Protein AF-A0A2V8D423-F1 (afdb_monomer_lite)

Radius of gyration: 21.98 Å; chains: 1; bounding box: 40×29×74 Å

pLDDT: mean 77.01, std 12.61, range [38.47, 92.19]

Sequence (123 aa):
MEAIGDHRVIELEARVAELEARLAGVIRVVAASRPLGRVLAGYGVSADQERVVYAIVNEMAERHEQGQVASFAEFEERVTHIVGQHRGDRRFVELIVDALRIEQPAFNRLYEKFTNVMALFQH

Foldseek 3Di:
DVVVVVVVVVVVVVVVVVVVVVVVVVCVVVVVLQQLVVLCVVLVHDPVLSVVLVVVLLVLLVCVVVVHDDEPVVNLVSNCVSSVPCNPVPVSSVSNLVSCCRRPPSSVSVVVVHVVVVVVVPD

Structure (mmCIF, N/CA/C/O backbone):
data_AF-A0A2V8D423-F1
#
_entry.id   AF-A0A2V8D423-F1
#
loop_
_atom_site.group_PDB
_atom_site.id
_atom_site.type_symbol
_atom_site.label_atom_id
_atom_site.label_alt_id
_a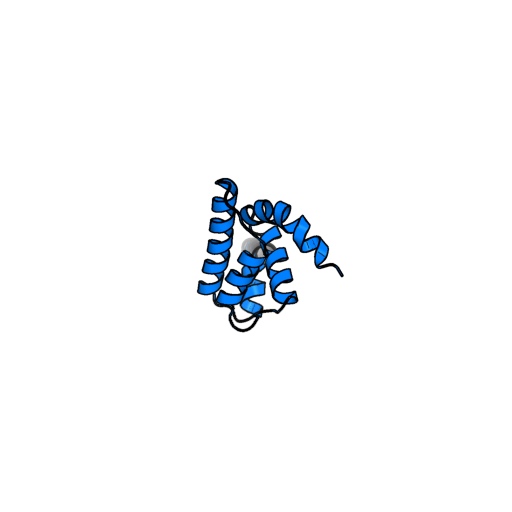tom_site.label_comp_id
_atom_site.label_asym_id
_atom_site.label_entity_id
_atom_site.label_seq_id
_atom_site.pdbx_PDB_ins_code
_atom_site.Cartn_x
_atom_site.Cartn_y
_atom_site.Cartn_z
_atom_site.occupancy
_atom_site.B_iso_or_equiv
_atom_site.auth_seq_id
_atom_site.auth_comp_id
_atom_site.auth_asym_id
_atom_site.auth_atom_id
_atom_site.pdbx_PDB_model_num
ATOM 1 N N . MET A 1 1 ? 21.924 7.225 -54.420 1.00 51.56 1 MET A N 1
ATOM 2 C CA . MET A 1 1 ? 20.679 7.709 -53.778 1.00 51.56 1 MET A CA 1
ATOM 3 C C . MET A 1 1 ? 20.132 6.690 -52.776 1.00 51.56 1 MET A C 1
ATOM 5 O O . MET A 1 1 ? 19.621 7.106 -51.749 1.00 51.56 1 MET A O 1
ATOM 9 N N . GLU A 1 2 ? 20.334 5.389 -53.015 1.00 53.84 2 GLU A N 1
ATOM 10 C CA . GLU A 1 2 ? 20.003 4.270 -52.107 1.00 53.84 2 GLU A CA 1
ATOM 11 C C . GLU A 1 2 ? 20.642 4.392 -50.710 1.00 53.84 2 GLU A C 1
ATOM 13 O O . GLU A 1 2 ? 19.946 4.323 -49.705 1.00 53.84 2 GLU A O 1
ATOM 18 N N . ALA A 1 3 ? 21.930 4.752 -50.638 1.00 58.78 3 ALA A N 1
ATOM 19 C CA . ALA A 1 3 ? 22.653 4.894 -49.369 1.00 58.78 3 ALA A CA 1
ATOM 20 C C . ALA A 1 3 ? 22.093 5.975 -48.418 1.00 58.78 3 ALA A C 1
ATOM 22 O O . ALA A 1 3 ? 22.272 5.875 -47.210 1.00 58.78 3 ALA A O 1
ATOM 23 N N . ILE A 1 4 ? 21.413 7.009 -48.935 1.00 58.47 4 ILE A N 1
ATOM 24 C CA . ILE A 1 4 ? 20.801 8.060 -48.098 1.00 58.47 4 ILE A CA 1
ATOM 25 C C . ILE A 1 4 ? 19.450 7.582 -47.541 1.00 58.47 4 ILE A C 1
ATOM 27 O O . ILE A 1 4 ? 19.081 7.950 -46.426 1.00 58.47 4 ILE A O 1
ATOM 31 N N . GLY A 1 5 ? 18.724 6.754 -48.303 1.00 59.75 5 GLY A N 1
ATOM 32 C CA . GLY A 1 5 ? 17.508 6.085 -47.838 1.00 59.75 5 GLY A CA 1
ATOM 33 C C . GLY A 1 5 ? 17.819 5.107 -46.711 1.00 59.75 5 GLY A C 1
ATOM 34 O O . GLY A 1 5 ? 17.233 5.227 -45.639 1.00 59.75 5 GLY A O 1
ATOM 35 N N . ASP A 1 6 ? 18.820 4.247 -46.910 1.00 67.31 6 ASP A N 1
ATOM 36 C CA . ASP A 1 6 ? 19.278 3.293 -45.892 1.00 67.31 6 ASP A CA 1
ATOM 37 C C . ASP A 1 6 ? 19.805 3.990 -44.639 1.00 67.31 6 ASP A C 1
ATOM 39 O O . ASP A 1 6 ? 19.480 3.592 -43.525 1.00 67.31 6 ASP A O 1
ATOM 43 N N . HIS A 1 7 ? 20.562 5.081 -44.789 1.00 74.19 7 HIS A N 1
ATOM 44 C CA . HIS A 1 7 ? 21.104 5.780 -43.625 1.00 74.19 7 HIS A CA 1
ATOM 45 C C . HIS A 1 7 ? 20.011 6.406 -42.750 1.00 74.19 7 HIS A C 1
ATOM 47 O O . HIS A 1 7 ? 20.072 6.326 -41.526 1.00 74.19 7 HIS A O 1
ATOM 53 N N . ARG A 1 8 ? 18.968 6.971 -43.370 1.00 78.81 8 ARG A N 1
ATOM 54 C CA . ARG A 1 8 ? 17.813 7.506 -42.635 1.00 78.81 8 ARG A CA 1
ATOM 55 C C . ARG A 1 8 ? 16.988 6.405 -41.978 1.00 78.81 8 ARG A C 1
ATOM 57 O O . ARG A 1 8 ? 16.444 6.636 -40.904 1.00 78.81 8 ARG A O 1
ATOM 64 N N . VAL A 1 9 ? 16.882 5.237 -42.607 1.00 84.62 9 VAL A N 1
ATOM 65 C CA . VAL A 1 9 ? 16.192 4.081 -42.021 1.00 84.62 9 VAL A CA 1
ATOM 66 C C . VAL A 1 9 ? 16.945 3.592 -40.781 1.00 84.62 9 VAL A C 1
ATOM 68 O O . VAL A 1 9 ? 16.339 3.491 -39.719 1.00 84.62 9 VAL A O 1
ATOM 71 N N . ILE A 1 10 ? 18.269 3.441 -40.864 1.00 86.19 10 ILE A N 1
ATOM 72 C CA . ILE A 1 10 ? 19.120 3.016 -39.738 1.00 86.19 10 ILE A CA 1
ATOM 73 C C . ILE A 1 10 ? 19.044 4.002 -38.560 1.00 86.19 10 ILE A C 1
ATOM 75 O O . ILE A 1 10 ? 18.955 3.602 -37.398 1.00 86.19 10 ILE A O 1
ATOM 79 N N . GLU A 1 11 ? 19.057 5.307 -38.836 1.00 88.50 11 GLU A N 1
ATOM 80 C CA . GLU A 1 11 ? 18.979 6.334 -37.792 1.00 88.50 11 GLU A CA 1
ATOM 81 C C . GLU A 1 11 ? 17.614 6.337 -37.083 1.00 88.50 11 GLU A C 1
ATOM 83 O O . GLU A 1 11 ? 17.527 6.524 -35.865 1.00 88.50 11 GLU A O 1
ATOM 88 N N . LEU A 1 12 ? 16.538 6.090 -37.832 1.00 89.19 12 LEU A N 1
ATOM 89 C CA . LEU A 1 12 ? 15.196 5.971 -37.269 1.00 89.19 12 LEU A CA 1
ATOM 90 C C . LEU A 1 12 ? 15.049 4.700 -36.421 1.00 89.19 12 LEU A C 1
ATOM 92 O O . LEU A 1 12 ? 14.463 4.772 -35.342 1.00 89.19 12 LEU A O 1
ATOM 96 N N . GLU A 1 13 ? 15.628 3.576 -36.841 1.00 89.94 13 GLU A N 1
ATOM 97 C CA . GLU A 1 13 ? 15.613 2.318 -36.081 1.00 89.94 13 GLU A CA 1
ATOM 98 C C . GLU A 1 13 ? 16.344 2.438 -34.736 1.00 89.94 13 GLU A C 1
ATOM 100 O O . GLU A 1 13 ? 15.816 2.028 -33.699 1.00 89.94 13 GLU A O 1
ATOM 105 N N . ALA A 1 14 ? 17.512 3.087 -34.709 1.00 89.25 14 ALA A N 1
ATOM 106 C CA . ALA A 1 14 ? 18.250 3.337 -33.469 1.00 89.25 14 ALA A CA 1
ATOM 107 C C . ALA A 1 14 ? 17.442 4.187 -32.472 1.00 89.25 14 ALA A C 1
ATOM 109 O O . ALA A 1 14 ? 17.433 3.937 -31.264 1.00 89.25 14 ALA A O 1
ATOM 110 N N . ARG A 1 15 ? 16.718 5.180 -32.991 1.00 84.19 15 ARG A N 1
ATOM 111 C CA . ARG A 1 15 ? 15.909 6.091 -32.182 1.00 84.19 15 ARG A CA 1
ATOM 112 C C . ARG A 1 15 ? 14.659 5.414 -31.622 1.00 84.19 15 ARG A C 1
ATOM 114 O O . ARG A 1 15 ? 14.249 5.730 -30.506 1.00 84.19 15 ARG A O 1
ATOM 121 N N . VAL A 1 16 ? 14.085 4.464 -32.358 1.00 88.88 16 VAL A N 1
ATOM 122 C CA . VAL A 1 16 ? 12.988 3.613 -31.874 1.00 88.88 16 VAL A CA 1
ATOM 123 C C . VAL A 1 16 ? 13.464 2.719 -30.722 1.00 88.88 16 VAL A C 1
ATOM 125 O O . VAL A 1 16 ? 12.836 2.725 -29.665 1.00 88.88 16 VAL A O 1
ATOM 128 N N . ALA A 1 17 ? 14.616 2.055 -30.851 1.00 81.81 17 ALA A N 1
ATOM 129 C CA . ALA A 1 17 ? 15.151 1.180 -29.800 1.00 81.81 17 ALA A CA 1
ATOM 130 C C . ALA A 1 17 ? 15.454 1.924 -28.480 1.00 81.81 17 ALA A C 1
ATOM 132 O O . ALA A 1 17 ? 15.210 1.415 -27.382 1.00 81.81 17 ALA A O 1
ATOM 133 N N . GLU A 1 18 ? 15.953 3.160 -28.558 1.00 88.38 18 GLU A N 1
ATOM 134 C CA . GLU A 1 18 ? 16.216 3.971 -27.365 1.00 88.38 18 GLU A CA 1
ATOM 135 C C . GLU A 1 18 ? 14.925 4.405 -26.651 1.00 88.38 18 GLU A C 1
ATOM 137 O O . GLU A 1 18 ? 14.858 4.419 -25.414 1.00 88.38 18 GLU A O 1
ATOM 142 N N . LEU A 1 19 ? 13.878 4.727 -27.416 1.00 85.81 19 LEU A N 1
ATOM 143 C CA . LEU A 1 19 ? 12.564 5.047 -26.861 1.00 85.81 19 LEU A CA 1
ATOM 144 C C . LEU A 1 19 ? 11.946 3.836 -26.147 1.00 85.81 19 LEU A C 1
ATOM 146 O O . LEU A 1 19 ? 11.405 3.993 -25.049 1.00 85.81 19 LEU A O 1
ATOM 150 N N . GLU A 1 20 ? 12.089 2.631 -26.698 1.00 73.81 20 GLU A N 1
ATOM 151 C CA . GLU A 1 20 ? 11.605 1.390 -26.078 1.00 73.81 20 GLU A CA 1
ATOM 152 C C . GLU A 1 20 ? 12.313 1.082 -24.746 1.00 73.81 20 GLU A C 1
ATOM 154 O O . GLU A 1 20 ? 11.664 0.724 -23.758 1.00 73.81 20 GLU A O 1
ATOM 159 N N . ALA A 1 21 ? 13.628 1.308 -24.659 1.00 81.38 21 ALA A N 1
ATOM 160 C CA . ALA A 1 21 ? 14.395 1.098 -23.429 1.00 81.38 21 ALA A CA 1
ATOM 161 C C . ALA A 1 21 ? 13.986 2.060 -22.296 1.00 81.38 21 ALA A C 1
ATOM 163 O O . ALA A 1 21 ? 13.859 1.652 -21.135 1.00 81.38 21 ALA A O 1
ATOM 164 N N . ARG A 1 22 ? 13.731 3.334 -22.625 1.00 80.88 22 ARG A N 1
ATOM 165 C CA . ARG A 1 22 ? 13.257 4.340 -21.658 1.00 80.88 22 ARG A CA 1
ATOM 166 C C . ARG A 1 22 ? 11.838 4.030 -21.184 1.00 80.88 22 ARG A C 1
ATOM 168 O O . ARG A 1 22 ? 11.569 4.089 -19.981 1.00 80.88 22 ARG A O 1
ATOM 175 N N . LEU A 1 23 ? 10.958 3.632 -22.106 1.00 59.44 23 LEU A N 1
ATOM 176 C CA . LEU A 1 23 ? 9.592 3.218 -21.790 1.00 59.44 23 LEU A CA 1
ATOM 177 C C . LEU A 1 23 ? 9.575 1.993 -20.855 1.00 59.44 23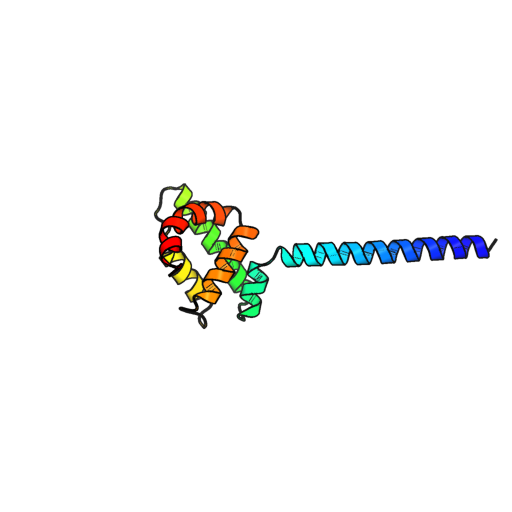 LEU A C 1
ATOM 179 O O . LEU A 1 23 ? 8.845 1.993 -19.867 1.00 59.44 23 LEU A O 1
ATOM 183 N N . ALA A 1 24 ? 10.447 1.001 -21.065 1.00 63.38 24 ALA A N 1
ATOM 184 C CA . ALA A 1 24 ? 10.604 -0.150 -20.167 1.00 63.38 24 ALA A CA 1
ATOM 185 C C . ALA A 1 24 ? 11.164 0.207 -18.769 1.00 63.38 24 ALA A C 1
ATOM 187 O O . ALA A 1 24 ? 10.950 -0.536 -17.806 1.00 63.38 24 ALA A O 1
ATOM 188 N N . GLY A 1 25 ? 11.886 1.323 -18.636 1.00 61.91 25 GLY A N 1
ATOM 189 C CA . GLY A 1 25 ? 12.342 1.876 -17.357 1.00 61.91 25 GLY A CA 1
ATOM 190 C C . GLY A 1 25 ? 11.206 2.530 -16.572 1.00 61.91 25 GLY A C 1
ATOM 191 O O . GLY A 1 25 ? 11.015 2.218 -15.401 1.00 61.91 25 GLY A O 1
ATOM 192 N N . VAL A 1 26 ? 10.385 3.351 -17.234 1.00 67.69 26 VAL A N 1
ATOM 193 C CA . VAL A 1 26 ? 9.191 3.968 -16.627 1.00 67.69 26 VAL A CA 1
ATOM 194 C C . VAL A 1 26 ? 8.158 2.909 -16.257 1.00 67.69 26 VAL A C 1
ATOM 196 O O . VAL A 1 26 ? 7.655 2.916 -15.140 1.00 67.69 26 VAL A O 1
ATOM 199 N N . ILE A 1 27 ? 7.905 1.935 -17.136 1.00 54.25 27 ILE A N 1
ATOM 200 C CA . ILE A 1 27 ? 7.043 0.792 -16.819 1.00 54.25 27 ILE A CA 1
ATOM 201 C C . ILE A 1 27 ? 7.624 -0.025 -15.656 1.00 54.25 27 ILE A C 1
ATOM 203 O O . ILE A 1 27 ? 6.852 -0.519 -14.854 1.00 54.25 27 ILE A O 1
ATOM 207 N N . ARG A 1 28 ? 8.946 -0.126 -15.455 1.00 56.00 28 ARG A N 1
ATOM 208 C CA . ARG A 1 28 ? 9.527 -0.727 -14.234 1.00 56.00 28 ARG A CA 1
ATOM 209 C C . ARG A 1 28 ? 9.349 0.133 -12.986 1.00 56.00 28 ARG A C 1
ATOM 211 O O . ARG A 1 28 ? 9.122 -0.438 -11.928 1.00 56.00 28 ARG A O 1
ATOM 218 N N . VAL A 1 29 ? 9.420 1.455 -13.108 1.00 58.53 29 VAL A N 1
ATOM 219 C CA . VAL A 1 29 ? 9.204 2.432 -12.025 1.00 58.53 29 VAL A CA 1
ATOM 220 C C . VAL A 1 29 ? 7.724 2.514 -11.621 1.00 58.53 29 VAL A C 1
ATOM 222 O O . VAL A 1 29 ? 7.422 2.692 -10.448 1.00 58.53 29 VAL A O 1
ATOM 225 N N . VAL A 1 30 ? 6.799 2.288 -12.559 1.00 49.00 30 VAL A N 1
ATOM 226 C CA . VAL A 1 30 ? 5.337 2.332 -12.354 1.00 49.00 30 VAL A CA 1
ATOM 227 C C . VAL A 1 30 ? 4.729 0.940 -12.123 1.00 49.00 30 VAL A C 1
ATOM 229 O O . VAL A 1 30 ? 3.826 0.756 -11.320 1.00 49.00 30 VAL A O 1
ATOM 232 N N . ALA A 1 31 ? 5.288 -0.123 -12.686 1.00 47.59 31 ALA A N 1
ATOM 233 C CA . ALA A 1 31 ? 5.055 -1.465 -12.153 1.00 47.59 31 ALA A CA 1
ATOM 234 C C . ALA A 1 31 ? 5.674 -1.592 -10.750 1.00 47.59 31 ALA A C 1
ATOM 236 O O . ALA A 1 31 ? 5.199 -2.396 -9.955 1.00 47.59 31 ALA A O 1
ATOM 237 N N . ALA A 1 32 ? 6.705 -0.795 -10.426 1.00 51.44 32 ALA A N 1
ATOM 238 C CA . ALA A 1 32 ? 7.144 -0.528 -9.053 1.00 51.44 32 ALA A CA 1
ATOM 239 C C . ALA A 1 32 ? 6.256 0.478 -8.301 1.00 51.44 32 ALA A C 1
ATOM 241 O O . ALA A 1 32 ? 6.415 0.595 -7.095 1.00 51.44 32 ALA A O 1
ATOM 242 N N . SER A 1 33 ? 5.293 1.121 -8.966 1.00 59.91 33 SER A N 1
ATOM 243 C CA . SER A 1 33 ? 4.175 1.865 -8.374 1.00 59.91 33 SER A CA 1
ATOM 244 C C . SER A 1 33 ? 2.892 1.025 -8.298 1.00 59.91 33 SER A C 1
ATOM 246 O O . SER A 1 33 ? 1.814 1.592 -8.132 1.00 59.91 33 SER A O 1
ATOM 248 N N . ARG A 1 34 ? 3.015 -0.315 -8.405 1.00 69.12 34 ARG A N 1
ATOM 249 C CA . ARG A 1 34 ? 2.041 -1.271 -7.858 1.00 69.12 34 ARG A CA 1
ATOM 250 C C . ARG A 1 34 ? 2.571 -2.086 -6.643 1.00 69.12 34 ARG A C 1
ATOM 252 O O . ARG A 1 34 ? 2.486 -3.321 -6.678 1.00 69.12 34 ARG A O 1
ATOM 259 N N . PRO A 1 35 ? 3.253 -1.479 -5.639 1.00 77.38 35 PRO A N 1
ATOM 260 C CA . PRO A 1 35 ? 3.886 -2.203 -4.539 1.00 77.38 35 PRO A CA 1
ATOM 261 C C . PRO A 1 35 ? 2.941 -3.115 -3.753 1.00 77.38 35 PRO A C 1
ATOM 263 O O . PRO A 1 35 ? 3.384 -4.206 -3.398 1.00 77.38 35 PRO A O 1
ATOM 266 N N . LEU A 1 36 ? 1.664 -2.774 -3.544 1.00 84.00 36 LEU A N 1
ATOM 267 C CA . LEU A 1 36 ? 0.754 -3.659 -2.812 1.00 84.00 36 LEU A CA 1
ATOM 268 C C . LEU A 1 36 ? 0.501 -4.932 -3.608 1.00 84.00 36 LEU A C 1
ATOM 270 O O . LEU A 1 36 ? 0.659 -6.022 -3.070 1.00 84.00 36 LEU A O 1
ATOM 274 N N . GLY A 1 37 ? 0.200 -4.812 -4.902 1.00 84.44 37 GLY A N 1
ATOM 275 C CA . GLY A 1 37 ? 0.008 -5.973 -5.775 1.00 84.44 37 GLY A CA 1
ATOM 276 C C . GLY A 1 37 ? 1.232 -6.898 -5.802 1.00 84.44 37 GLY A C 1
ATOM 277 O O . GLY A 1 37 ? 1.088 -8.116 -5.840 1.00 84.44 37 GLY A O 1
ATOM 278 N N . ARG A 1 38 ? 2.452 -6.349 -5.696 1.00 81.25 38 ARG A N 1
ATOM 279 C CA . ARG A 1 38 ? 3.689 -7.149 -5.609 1.00 81.25 38 ARG A CA 1
ATOM 280 C C . ARG A 1 38 ? 3.870 -7.842 -4.265 1.00 81.25 38 ARG A C 1
ATOM 282 O O . ARG A 1 38 ? 4.248 -9.012 -4.253 1.00 81.25 38 ARG A O 1
ATOM 289 N N . VAL A 1 39 ? 3.632 -7.135 -3.159 1.00 82.50 39 VAL A N 1
ATOM 290 C CA . VAL A 1 39 ? 3.681 -7.727 -1.814 1.00 82.50 39 VAL A CA 1
ATOM 291 C C . VAL A 1 39 ? 2.657 -8.852 -1.737 1.00 82.50 39 VAL A C 1
ATOM 293 O O . VAL A 1 39 ? 3.005 -9.979 -1.420 1.00 82.50 39 VAL A O 1
ATOM 296 N N . LEU A 1 40 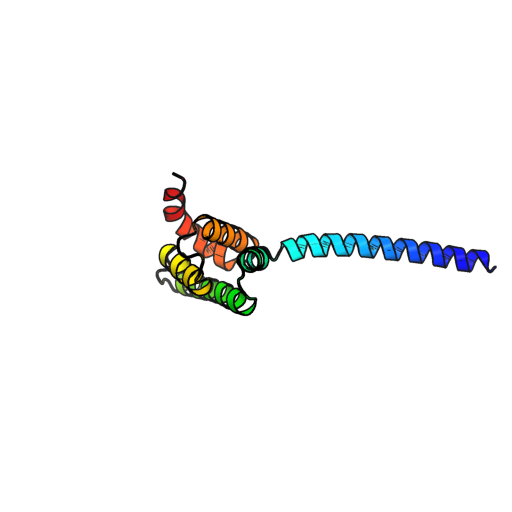? 1.421 -8.595 -2.149 1.00 85.25 40 LEU A N 1
ATOM 297 C CA . LEU A 1 40 ? 0.356 -9.589 -2.152 1.00 85.25 40 LEU A CA 1
ATOM 298 C C . LEU A 1 40 ? 0.697 -10.794 -3.046 1.00 85.25 40 LEU A C 1
ATOM 300 O O . LEU A 1 40 ? 0.644 -11.933 -2.577 1.00 85.25 40 LEU A O 1
ATOM 304 N N . ALA A 1 41 ? 1.154 -10.574 -4.282 1.00 83.50 41 ALA A N 1
ATOM 305 C CA . ALA A 1 41 ? 1.557 -11.663 -5.173 1.00 83.50 41 ALA A CA 1
ATOM 306 C C . ALA A 1 41 ? 2.719 -12.503 -4.608 1.00 83.50 41 ALA A C 1
ATOM 308 O O . ALA A 1 41 ? 2.708 -13.727 -4.735 1.00 83.50 41 ALA A O 1
ATOM 309 N N . GLY A 1 42 ? 3.698 -11.875 -3.945 1.00 81.19 42 GLY A N 1
ATOM 310 C CA . GLY A 1 42 ? 4.815 -12.569 -3.291 1.00 81.19 42 GLY A CA 1
ATOM 311 C C . GLY A 1 42 ? 4.383 -13.495 -2.149 1.00 81.19 42 GLY A C 1
ATOM 312 O O . GLY A 1 42 ? 5.071 -14.469 -1.854 1.00 81.19 42 GLY A O 1
ATOM 313 N N . TYR A 1 43 ? 3.219 -13.228 -1.558 1.00 78.75 43 TYR A N 1
ATOM 314 C CA . TYR A 1 43 ? 2.604 -14.033 -0.504 1.00 78.75 43 TYR A CA 1
ATOM 315 C C . TYR A 1 43 ? 1.521 -14.993 -1.031 1.00 78.75 43 TYR A C 1
ATOM 317 O O . TYR A 1 43 ? 0.811 -15.615 -0.240 1.00 78.75 43 TYR A O 1
ATOM 325 N N . GLY A 1 44 ? 1.413 -15.152 -2.357 1.00 80.19 44 GLY A N 1
ATOM 326 C CA . GLY A 1 44 ? 0.466 -16.067 -3.004 1.00 80.19 44 GLY A CA 1
ATOM 327 C C . GLY A 1 44 ? -0.969 -15.543 -3.077 1.00 80.19 44 GLY A C 1
ATOM 328 O O . GLY A 1 44 ? -1.891 -16.310 -3.348 1.00 80.19 44 GLY A O 1
ATOM 329 N N . VAL A 1 45 ? -1.174 -14.249 -2.834 1.00 84.00 45 VAL A N 1
ATOM 330 C CA . VAL A 1 45 ? -2.491 -13.611 -2.867 1.00 84.00 45 VAL A CA 1
ATOM 331 C C . VAL A 1 45 ? -2.889 -13.325 -4.315 1.00 84.00 45 VAL A C 1
ATOM 333 O O . VAL A 1 45 ? -2.108 -12.793 -5.104 1.00 84.00 45 VAL A O 1
ATOM 336 N N . SER A 1 46 ? -4.120 -13.686 -4.668 1.00 85.44 46 SER A N 1
ATOM 337 C CA . SER A 1 46 ? -4.676 -13.486 -6.008 1.00 85.44 46 SER A CA 1
ATOM 338 C C . SER A 1 46 ? -5.054 -12.027 -6.288 1.00 85.44 46 SER A C 1
ATOM 340 O O . SER A 1 46 ? -5.299 -11.233 -5.379 1.00 85.44 46 SER A O 1
ATOM 342 N N . ALA A 1 47 ? -5.193 -11.687 -7.572 1.00 81.00 47 ALA A N 1
ATOM 343 C CA . ALA A 1 47 ? -5.630 -10.358 -8.004 1.00 81.00 47 ALA A CA 1
ATOM 344 C C . ALA A 1 47 ? -7.048 -9.994 -7.518 1.00 81.00 47 ALA A C 1
ATOM 346 O O . ALA A 1 47 ? -7.348 -8.820 -7.302 1.00 81.00 47 ALA A O 1
ATOM 347 N N . ASP A 1 48 ? -7.930 -10.980 -7.327 1.00 85.62 48 ASP A N 1
ATOM 348 C CA . ASP A 1 48 ? -9.262 -10.728 -6.771 1.00 85.62 48 ASP A CA 1
ATOM 349 C C . ASP A 1 48 ? -9.178 -10.385 -5.282 1.00 85.62 48 ASP A C 1
ATOM 351 O O . ASP A 1 48 ? -9.810 -9.430 -4.840 1.00 85.62 48 ASP A O 1
ATOM 355 N N . GLN A 1 49 ? -8.327 -11.080 -4.523 1.00 84.81 49 GLN A N 1
ATOM 356 C CA . GLN A 1 49 ? -8.047 -10.746 -3.124 1.00 84.81 49 GLN A CA 1
ATOM 357 C C . GLN A 1 49 ? -7.365 -9.373 -2.981 1.00 84.81 49 GLN A C 1
ATOM 359 O O . GLN A 1 49 ? -7.724 -8.619 -2.079 1.00 84.81 49 GLN A O 1
ATOM 364 N N . GLU A 1 50 ? -6.459 -9.000 -3.894 1.00 88.19 50 GLU A N 1
ATOM 365 C CA . GLU A 1 50 ? -5.867 -7.650 -3.962 1.00 88.19 50 GLU A CA 1
ATOM 366 C C . GLU A 1 50 ? -6.948 -6.564 -4.050 1.00 88.19 50 GLU A C 1
ATOM 368 O O . GLU A 1 50 ? -6.905 -5.579 -3.310 1.00 88.19 50 GLU A O 1
ATOM 373 N N . ARG A 1 51 ? -7.968 -6.751 -4.897 1.00 87.31 51 ARG A N 1
ATOM 374 C CA . ARG A 1 51 ? -9.083 -5.792 -5.008 1.00 87.31 51 ARG A CA 1
ATOM 375 C C . ARG A 1 51 ? -9.855 -5.649 -3.701 1.00 87.31 51 ARG A C 1
ATOM 377 O O . ARG A 1 51 ? -10.270 -4.541 -3.368 1.00 87.31 51 ARG A O 1
ATOM 384 N N . VAL A 1 52 ? -10.030 -6.740 -2.954 1.00 89.31 52 VAL A N 1
ATOM 385 C CA . VAL A 1 52 ? -10.700 -6.694 -1.647 1.00 89.31 52 VAL A CA 1
ATOM 386 C C . VAL A 1 52 ? -9.863 -5.908 -0.634 1.00 89.31 52 VAL A C 1
ATOM 388 O O . VAL A 1 52 ? -10.425 -5.113 0.116 1.00 89.31 52 VAL A O 1
ATOM 391 N N . VAL A 1 53 ? -8.532 -6.046 -0.645 1.00 87.50 53 VAL A N 1
ATOM 392 C CA . VAL A 1 53 ? -7.646 -5.251 0.226 1.00 87.50 53 VAL A CA 1
ATOM 393 C C . VAL A 1 53 ? -7.791 -3.753 -0.067 1.00 87.50 53 VAL A C 1
ATOM 395 O O . VAL A 1 53 ? -7.992 -2.971 0.862 1.00 87.50 53 VAL A O 1
ATOM 398 N N . TYR A 1 54 ? -7.790 -3.343 -1.340 1.00 87.69 54 TYR A N 1
ATOM 399 C CA . TYR A 1 54 ? -8.040 -1.940 -1.699 1.00 87.69 54 TYR A CA 1
ATOM 400 C C . TYR A 1 54 ? -9.425 -1.448 -1.252 1.00 87.69 54 TYR A C 1
ATOM 402 O O . TYR A 1 54 ? -9.555 -0.316 -0.779 1.00 87.69 54 TYR A O 1
ATOM 410 N N . ALA A 1 55 ? -10.455 -2.290 -1.382 1.00 90.00 55 ALA A N 1
ATOM 411 C CA . ALA A 1 55 ? -11.815 -1.960 -0.963 1.00 90.00 55 ALA A CA 1
ATOM 412 C C . ALA A 1 55 ? -11.922 -1.749 0.556 1.00 90.00 55 ALA A C 1
ATOM 414 O O . ALA A 1 55 ? -12.554 -0.784 0.978 1.00 90.00 55 ALA A O 1
ATOM 415 N N . ILE A 1 56 ? -11.255 -2.583 1.365 1.00 90.00 56 ILE A N 1
ATOM 416 C CA . ILE A 1 56 ? -11.194 -2.412 2.827 1.00 90.00 56 ILE A CA 1
ATOM 417 C C . ILE A 1 56 ? -10.629 -1.042 3.181 1.00 90.00 56 ILE A C 1
ATOM 419 O O . ILE A 1 56 ? -11.204 -0.333 4.001 1.00 90.00 56 ILE A O 1
ATOM 423 N N . VAL A 1 57 ? -9.508 -0.658 2.569 1.00 89.50 57 VAL A N 1
ATOM 424 C CA . VAL A 1 57 ? -8.856 0.608 2.911 1.00 89.50 57 VAL A CA 1
ATOM 425 C C . VAL A 1 57 ? -9.728 1.805 2.536 1.00 89.50 57 VAL A C 1
ATOM 427 O O . VAL A 1 57 ? -9.835 2.744 3.323 1.00 89.50 57 VAL A O 1
ATOM 430 N N . ASN A 1 58 ? -10.380 1.769 1.371 1.00 89.75 58 ASN A N 1
ATOM 431 C CA . ASN A 1 58 ? -11.298 2.834 0.967 1.00 89.75 58 ASN A CA 1
ATOM 432 C C . ASN A 1 58 ? -12.498 2.933 1.918 1.00 89.75 58 ASN A C 1
ATOM 434 O O . ASN A 1 58 ? -12.791 4.021 2.402 1.00 89.75 58 ASN A O 1
ATOM 438 N N . GLU A 1 59 ? -13.132 1.807 2.258 1.00 92.19 59 GLU A N 1
ATOM 439 C CA . GLU A 1 59 ? -14.252 1.778 3.206 1.00 92.19 59 GLU A CA 1
ATOM 440 C C . GLU A 1 59 ? -13.839 2.322 4.581 1.00 92.19 59 GLU A C 1
ATOM 442 O O . GLU A 1 59 ? -14.533 3.153 5.162 1.00 92.19 59 GLU A O 1
ATOM 447 N N . MET A 1 60 ? -12.694 1.886 5.112 1.00 91.06 60 MET A N 1
ATOM 448 C CA . MET A 1 60 ? -12.210 2.360 6.409 1.00 91.06 60 MET A CA 1
ATOM 449 C C . MET A 1 60 ? -11.907 3.861 6.388 1.00 91.06 60 MET A C 1
ATOM 451 O O . MET A 1 60 ? -12.196 4.551 7.368 1.00 91.06 60 MET A O 1
ATOM 455 N N . ALA A 1 61 ? -11.358 4.377 5.284 1.00 87.75 61 ALA A N 1
ATOM 456 C CA . ALA A 1 61 ? -11.111 5.804 5.110 1.00 87.75 61 ALA A CA 1
ATOM 457 C C . ALA A 1 61 ? -12.425 6.600 5.078 1.00 87.75 61 ALA A C 1
ATOM 459 O O . ALA A 1 61 ? -12.555 7.581 5.805 1.00 87.75 61 ALA A O 1
ATOM 460 N N . GLU A 1 62 ? -13.424 6.141 4.322 1.00 90.19 62 GLU A N 1
ATOM 461 C CA . GLU A 1 62 ? -14.753 6.766 4.266 1.00 90.19 62 GLU A CA 1
ATOM 462 C C . GLU A 1 62 ? -15.447 6.761 5.635 1.00 90.19 62 GLU A C 1
ATOM 464 O O . GLU A 1 62 ? -15.971 7.782 6.085 1.00 90.19 62 GLU A O 1
ATOM 469 N N . ARG A 1 63 ? -15.403 5.632 6.351 1.00 89.12 63 ARG A N 1
ATOM 470 C CA . ARG A 1 63 ? -15.951 5.517 7.710 1.00 89.12 63 ARG A CA 1
ATOM 471 C C . ARG A 1 63 ? -15.269 6.477 8.677 1.00 89.12 63 ARG A C 1
ATOM 473 O O . ARG A 1 63 ? -15.942 7.123 9.483 1.00 89.12 63 ARG A O 1
ATOM 480 N N . HIS A 1 64 ? -13.946 6.605 8.587 1.00 85.31 64 HIS A N 1
ATOM 481 C CA . HIS A 1 64 ? -13.212 7.580 9.384 1.00 85.31 64 HIS A CA 1
ATOM 482 C C . HIS A 1 64 ? -13.684 9.008 9.075 1.00 85.31 64 HIS A C 1
ATOM 484 O O . HIS A 1 64 ? -13.891 9.794 10.002 1.00 85.31 64 HIS A O 1
ATOM 490 N N . GLU A 1 65 ? -13.846 9.375 7.807 1.00 84.56 65 GLU A N 1
ATOM 491 C CA . GLU A 1 65 ? -14.317 10.714 7.420 1.00 84.56 65 GLU A CA 1
ATOM 492 C C . GLU A 1 65 ? -15.717 11.021 7.957 1.00 84.56 65 GLU A C 1
ATOM 494 O O . GLU A 1 65 ? -16.009 12.156 8.326 1.00 84.56 65 GLU A O 1
ATOM 499 N N . GLN A 1 66 ? -16.550 9.993 8.102 1.00 89.19 66 GLN A N 1
ATOM 500 C CA . GLN A 1 66 ? -17.875 10.073 8.720 1.00 89.19 66 GLN A CA 1
ATOM 501 C C . GLN A 1 66 ? -17.838 10.087 10.262 1.00 89.19 66 GLN A C 1
ATOM 503 O O . GLN A 1 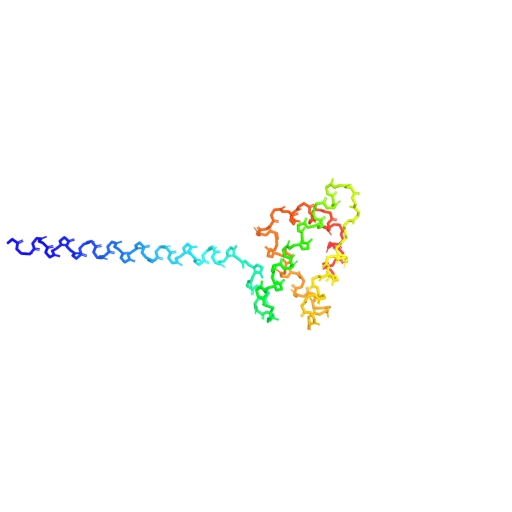66 ? -18.883 10.037 10.910 1.00 89.19 66 GLN A O 1
ATOM 508 N N . GLY A 1 67 ? -16.650 10.151 10.871 1.00 84.06 67 GLY A N 1
ATOM 509 C CA . GLY A 1 67 ? -16.466 10.208 12.323 1.00 84.06 67 GLY A CA 1
ATOM 510 C C . GLY A 1 67 ? -16.551 8.854 13.030 1.00 84.06 67 GLY A C 1
ATOM 511 O O . GLY A 1 67 ? -16.565 8.811 14.261 1.00 84.06 67 GLY A O 1
ATOM 512 N N . GLN A 1 68 ? -16.593 7.743 12.291 1.00 86.81 68 GLN A N 1
ATOM 513 C CA . GLN A 1 68 ? -16.598 6.410 12.887 1.00 86.81 68 GLN A CA 1
ATOM 514 C C . GLN A 1 68 ? -15.192 5.981 13.326 1.00 86.81 68 GLN A C 1
ATOM 516 O O . GLN A 1 68 ? -14.164 6.447 12.825 1.00 86.81 68 GLN A O 1
ATOM 521 N N . VAL A 1 69 ? -15.140 5.056 14.287 1.00 80.19 69 VAL A N 1
ATOM 522 C CA . VAL A 1 69 ? -13.876 4.462 14.729 1.00 80.19 69 VAL A CA 1
ATOM 523 C C . VAL A 1 69 ? -13.364 3.516 13.641 1.00 80.19 69 VAL A C 1
ATOM 525 O O . VAL A 1 69 ? -14.066 2.592 13.241 1.00 80.19 69 VAL A O 1
ATOM 528 N N . ALA A 1 70 ? -12.134 3.766 13.195 1.00 82.25 70 ALA A N 1
ATOM 529 C CA . ALA A 1 70 ? -11.315 2.863 12.399 1.00 82.25 70 ALA A CA 1
ATOM 530 C C . ALA A 1 70 ? -10.029 2.614 13.196 1.00 82.25 70 ALA A C 1
ATOM 532 O O . ALA A 1 70 ? -9.377 3.575 13.623 1.00 82.25 70 ALA A O 1
ATOM 533 N N . SER A 1 71 ? -9.698 1.346 13.447 1.00 85.38 71 SER A N 1
ATOM 534 C CA . SER A 1 71 ? -8.531 0.954 14.249 1.00 85.38 71 SER A CA 1
ATOM 535 C C . SER A 1 71 ? -7.533 0.132 13.437 1.00 85.38 71 SER A C 1
ATOM 537 O O . SER A 1 71 ? -7.907 -0.545 12.481 1.00 85.38 71 SER A O 1
ATOM 539 N N . PHE A 1 72 ? -6.260 0.162 13.838 1.00 85.12 72 PHE A N 1
ATOM 540 C CA . PHE A 1 72 ? -5.232 -0.661 13.201 1.00 85.12 72 PHE A CA 1
ATOM 541 C C . PHE A 1 72 ? -5.501 -2.163 13.392 1.00 85.12 72 PHE A C 1
ATOM 543 O O . PHE A 1 72 ? -5.319 -2.932 12.458 1.00 85.12 72 PHE A O 1
ATOM 550 N N . ALA A 1 73 ? -6.010 -2.567 14.562 1.00 85.62 73 ALA A N 1
ATOM 551 C CA . ALA A 1 73 ? -6.368 -3.959 14.840 1.00 85.62 73 ALA A CA 1
ATOM 552 C C . ALA A 1 73 ? -7.475 -4.475 13.902 1.00 85.62 73 ALA A C 1
ATOM 554 O O . ALA A 1 73 ? -7.382 -5.587 13.394 1.00 85.62 73 ALA A O 1
ATOM 555 N N . GLU A 1 74 ? -8.487 -3.647 13.617 1.00 87.75 74 GLU A N 1
ATOM 556 C CA . GLU A 1 74 ? -9.532 -3.966 12.632 1.00 87.75 74 GLU A CA 1
ATOM 557 C C . GLU A 1 74 ? -8.947 -4.107 11.218 1.00 87.75 74 GLU A C 1
ATOM 559 O O . GLU A 1 74 ? -9.302 -5.029 10.487 1.00 87.75 74 GLU A O 1
ATOM 564 N N . PHE A 1 75 ? -8.030 -3.216 10.829 1.00 88.38 75 PHE A N 1
ATOM 565 C CA . PHE A 1 75 ? -7.339 -3.307 9.541 1.00 88.38 75 PHE A CA 1
ATOM 566 C C . PHE A 1 75 ? -6.529 -4.608 9.427 1.00 88.38 75 PHE A C 1
ATOM 568 O O . PHE A 1 75 ? -6.691 -5.355 8.460 1.00 88.38 75 PHE A O 1
ATOM 575 N N . GLU A 1 76 ? -5.697 -4.902 10.428 1.00 87.38 76 GLU A N 1
ATOM 576 C CA . GLU A 1 76 ? -4.860 -6.100 10.479 1.00 87.38 76 GLU A CA 1
ATOM 577 C C . GLU A 1 76 ? -5.705 -7.378 10.420 1.00 87.38 76 GLU A C 1
ATOM 579 O O . GLU A 1 76 ? -5.427 -8.273 9.619 1.00 87.38 76 GLU A O 1
ATOM 584 N N . GLU A 1 77 ? -6.777 -7.458 11.210 1.00 87.75 77 GLU A N 1
ATOM 585 C CA . GLU A 1 77 ? -7.692 -8.600 11.214 1.00 87.75 77 GLU A CA 1
ATOM 586 C C . GLU A 1 77 ? -8.317 -8.827 9.832 1.00 87.75 77 GLU A C 1
ATOM 588 O O . GLU A 1 77 ? -8.291 -9.942 9.306 1.00 87.75 77 GLU A O 1
ATOM 593 N N . ARG A 1 78 ? -8.838 -7.769 9.203 1.00 88.56 78 ARG A N 1
ATOM 594 C CA . ARG A 1 78 ? -9.522 -7.875 7.907 1.00 88.56 78 ARG A CA 1
ATOM 595 C C . ARG A 1 78 ? -8.569 -8.252 6.774 1.00 88.56 78 ARG A C 1
ATOM 597 O O . ARG A 1 78 ? -8.924 -9.072 5.927 1.00 88.56 78 ARG A O 1
ATOM 604 N N . VAL A 1 79 ? -7.359 -7.693 6.760 1.00 85.00 79 VAL A N 1
ATOM 605 C CA . VAL A 1 79 ? -6.348 -8.006 5.739 1.00 85.00 79 VAL A CA 1
ATOM 606 C C . VAL A 1 79 ? -5.790 -9.416 5.931 1.00 85.00 79 VAL A C 1
ATOM 608 O O . VAL A 1 79 ? -5.701 -10.178 4.968 1.00 85.00 79 VAL A O 1
ATOM 611 N N . THR A 1 80 ? -5.485 -9.822 7.165 1.00 83.44 80 THR A N 1
ATOM 612 C CA . THR A 1 80 ? -4.996 -11.184 7.441 1.00 83.44 80 THR A CA 1
ATOM 613 C C . THR A 1 80 ? -6.057 -12.253 7.175 1.00 83.44 80 THR A C 1
ATOM 615 O O . THR A 1 80 ? -5.708 -13.349 6.736 1.00 83.44 80 THR A O 1
ATOM 618 N N . HIS A 1 81 ? -7.348 -11.943 7.341 1.00 84.81 81 HIS A N 1
ATOM 619 C CA . HIS A 1 81 ? -8.446 -12.846 6.985 1.00 84.81 81 HIS A CA 1
ATOM 620 C C . HIS A 1 81 ? -8.531 -13.121 5.473 1.00 84.81 81 HIS A C 1
ATOM 622 O O . HIS A 1 81 ? -8.803 -14.249 5.069 1.00 84.81 81 HIS A O 1
ATOM 628 N N . ILE A 1 82 ? -8.267 -12.123 4.621 1.00 78.50 82 ILE A N 1
ATOM 629 C CA . ILE A 1 82 ? -8.222 -12.310 3.155 1.00 78.50 82 ILE A CA 1
ATOM 630 C C . ILE A 1 82 ? -7.080 -13.234 2.756 1.00 78.50 82 ILE A C 1
ATOM 632 O O . ILE A 1 82 ? -7.194 -14.015 1.809 1.00 78.50 82 ILE A O 1
ATOM 636 N N . VAL A 1 83 ? -5.969 -13.101 3.468 1.00 70.44 83 VAL A N 1
ATOM 637 C CA . VAL A 1 83 ? -4.701 -13.708 3.096 1.00 70.44 83 VAL A CA 1
ATOM 638 C C . VAL A 1 83 ? -4.560 -15.108 3.705 1.00 70.44 83 VAL A C 1
ATOM 640 O O . VAL A 1 83 ? -3.845 -15.934 3.148 1.00 70.44 83 VAL A O 1
ATOM 643 N N . GLY A 1 84 ? -5.302 -15.413 4.777 1.00 65.50 84 GLY A N 1
ATOM 644 C CA . GLY A 1 84 ? -5.589 -16.747 5.321 1.00 65.50 84 GLY A CA 1
ATOM 645 C C . GLY A 1 84 ? -4.397 -17.487 5.940 1.00 65.50 84 GLY A C 1
ATOM 646 O O . GLY A 1 84 ? -4.485 -17.964 7.068 1.00 65.50 84 GLY A O 1
ATOM 647 N N . GLN A 1 85 ? -3.278 -17.571 5.221 1.00 67.38 85 GLN A N 1
ATOM 648 C CA . GLN A 1 85 ? -2.069 -18.315 5.581 1.00 67.38 85 GLN A CA 1
ATOM 649 C C . GLN A 1 85 ? -1.040 -17.486 6.362 1.00 67.38 85 GLN A C 1
ATOM 651 O O . GLN A 1 85 ? -0.147 -18.062 6.974 1.00 67.38 85 GLN A O 1
ATOM 656 N N . HIS A 1 86 ? -1.188 -16.156 6.392 1.00 65.75 86 HIS A N 1
ATOM 657 C CA . HIS A 1 86 ? -0.206 -15.223 6.973 1.00 65.75 86 HIS A CA 1
ATOM 658 C C . HIS A 1 86 ? -0.750 -14.464 8.195 1.00 65.75 86 HIS A C 1
ATOM 660 O O . HIS A 1 86 ? -0.318 -13.357 8.512 1.00 65.75 86 HIS A O 1
ATOM 666 N N . ARG A 1 87 ? -1.738 -15.042 8.895 1.00 63.84 87 ARG A N 1
ATOM 667 C CA . ARG A 1 87 ? -2.305 -14.455 10.119 1.00 63.84 87 ARG A CA 1
ATOM 668 C C . ARG A 1 87 ? -1.238 -14.395 11.215 1.00 63.84 87 ARG A C 1
ATOM 670 O O . ARG A 1 87 ? -0.704 -15.426 11.609 1.00 63.84 87 ARG A O 1
ATOM 677 N N . GLY A 1 88 ? -0.960 -13.193 11.718 1.00 65.38 88 GLY A N 1
ATOM 678 C CA . GLY A 1 88 ? 0.101 -12.950 12.701 1.00 65.38 88 GLY A CA 1
ATOM 679 C C . GLY A 1 88 ? 1.506 -12.808 12.102 1.00 65.38 88 GLY A C 1
ATOM 680 O O . GLY A 1 88 ? 2.461 -12.641 12.860 1.00 65.38 88 GLY A O 1
ATOM 681 N N . ASP A 1 89 ? 1.660 -12.839 10.770 1.00 76.44 89 ASP A N 1
ATOM 682 C CA . ASP A 1 89 ? 2.919 -12.459 10.124 1.00 76.44 89 ASP A CA 1
ATOM 683 C C . ASP A 1 89 ? 3.064 -10.933 10.149 1.00 76.44 89 ASP A C 1
ATOM 685 O O . ASP A 1 89 ? 2.580 -10.198 9.287 1.00 76.44 89 ASP A O 1
ATOM 689 N N . ARG A 1 90 ? 3.759 -10.454 11.177 1.00 75.94 90 ARG A N 1
ATOM 690 C CA . ARG A 1 90 ? 4.031 -9.031 11.381 1.00 75.94 90 ARG A CA 1
ATOM 691 C C . ARG A 1 90 ? 4.772 -8.394 10.204 1.00 75.94 90 ARG A C 1
ATOM 693 O O . ARG A 1 90 ? 4.461 -7.267 9.833 1.00 75.94 90 ARG A O 1
ATOM 700 N N . ARG A 1 91 ? 5.708 -9.117 9.580 1.00 75.75 91 ARG A N 1
ATOM 701 C CA . ARG A 1 91 ? 6.491 -8.605 8.447 1.00 75.75 91 ARG A CA 1
ATOM 702 C C . ARG A 1 91 ? 5.612 -8.429 7.214 1.00 75.75 91 ARG A C 1
ATOM 704 O O . ARG A 1 91 ? 5.782 -7.472 6.464 1.00 75.75 91 ARG A O 1
ATOM 711 N N . PHE A 1 92 ? 4.665 -9.339 7.017 1.00 80.31 92 PHE A N 1
ATOM 712 C CA . PHE A 1 92 ? 3.668 -9.215 5.964 1.00 80.31 92 PHE A CA 1
ATOM 713 C C . PHE A 1 92 ? 2.805 -7.958 6.142 1.00 80.31 92 PHE A C 1
ATOM 715 O O . PHE A 1 92 ? 2.646 -7.180 5.201 1.00 80.31 92 PHE A O 1
ATOM 722 N N . VAL A 1 93 ? 2.301 -7.725 7.358 1.00 82.56 93 VAL A N 1
ATOM 723 C CA . VAL A 1 93 ? 1.478 -6.548 7.679 1.00 82.56 93 VAL A CA 1
ATOM 724 C C . VAL A 1 93 ? 2.268 -5.249 7.484 1.00 82.56 93 VAL A C 1
ATOM 726 O O . VAL A 1 93 ? 1.759 -4.320 6.860 1.00 82.56 93 VAL A O 1
ATOM 729 N N . GLU A 1 94 ? 3.522 -5.190 7.937 1.00 81.62 94 GLU A N 1
ATOM 730 C CA . GLU A 1 94 ? 4.408 -4.030 7.742 1.00 81.62 94 GLU A CA 1
ATOM 731 C C . GLU A 1 94 ? 4.622 -3.706 6.252 1.00 81.62 94 GLU A C 1
ATOM 733 O O . GLU A 1 94 ? 4.450 -2.560 5.836 1.00 81.62 94 GLU A O 1
ATOM 738 N N . LEU A 1 95 ? 4.903 -4.715 5.418 1.00 82.12 95 LEU A N 1
ATOM 739 C CA . LEU A 1 95 ? 5.104 -4.526 3.975 1.00 82.12 95 LEU A CA 1
ATOM 740 C C . LEU A 1 95 ? 3.844 -4.032 3.254 1.00 82.12 95 LEU A C 1
ATOM 742 O O . LEU A 1 95 ? 3.939 -3.239 2.315 1.00 82.12 95 LEU A O 1
ATOM 746 N N . ILE A 1 96 ? 2.664 -4.483 3.684 1.00 85.50 96 ILE A N 1
ATOM 747 C CA . ILE A 1 96 ? 1.387 -3.987 3.162 1.00 85.50 96 ILE A CA 1
ATOM 748 C C . ILE A 1 96 ? 1.186 -2.521 3.541 1.00 85.50 96 ILE A C 1
ATOM 750 O O . ILE A 1 96 ? 0.814 -1.721 2.686 1.00 85.50 96 ILE A O 1
ATOM 754 N N . VAL A 1 97 ? 1.438 -2.158 4.801 1.00 85.88 97 VAL A N 1
ATOM 755 C CA . VAL A 1 97 ? 1.320 -0.774 5.280 1.00 85.88 97 VAL A CA 1
ATOM 756 C C . VAL A 1 97 ? 2.244 0.147 4.480 1.00 85.88 97 VAL A C 1
ATOM 758 O O . VAL A 1 97 ? 1.793 1.180 3.988 1.00 85.88 97 VAL A O 1
ATOM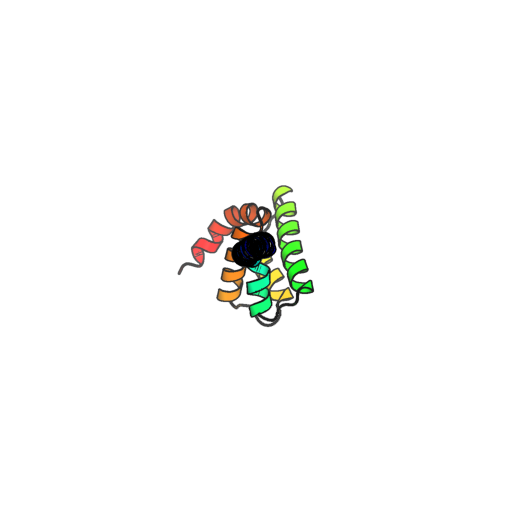 761 N N . ASP A 1 98 ? 3.504 -0.237 4.283 1.00 83.56 98 ASP A N 1
ATOM 762 C CA . ASP A 1 98 ? 4.465 0.559 3.516 1.00 83.56 98 ASP A CA 1
ATOM 763 C C . ASP A 1 98 ? 4.059 0.712 2.045 1.00 83.56 98 ASP A C 1
ATOM 765 O O . ASP A 1 98 ? 4.139 1.810 1.487 1.00 83.56 98 ASP A O 1
ATOM 769 N N . ALA A 1 99 ? 3.559 -0.358 1.424 1.00 84.00 99 ALA A N 1
ATOM 770 C CA . ALA A 1 99 ? 3.038 -0.306 0.064 1.00 84.00 99 ALA A CA 1
ATOM 771 C C . ALA A 1 99 ? 1.825 0.634 -0.061 1.00 84.00 99 ALA A C 1
ATOM 773 O O . ALA A 1 99 ? 1.786 1.493 -0.947 1.00 84.00 99 ALA A O 1
ATOM 774 N N . LEU A 1 100 ? 0.874 0.531 0.870 1.00 86.25 100 LEU A N 1
ATOM 775 C CA . LEU A 1 100 ? -0.337 1.351 0.895 1.00 86.25 100 LEU A CA 1
ATOM 776 C C . LEU A 1 100 ? -0.040 2.839 1.101 1.00 86.25 100 LEU A C 1
ATOM 778 O O . LEU A 1 100 ? -0.707 3.677 0.496 1.00 86.25 100 LEU A O 1
ATOM 782 N N . ARG A 1 101 ? 0.979 3.188 1.896 1.00 83.56 101 ARG A N 1
ATOM 783 C CA . ARG A 1 101 ? 1.417 4.588 2.073 1.00 83.56 101 ARG A CA 1
ATOM 784 C C . ARG A 1 101 ? 1.901 5.228 0.774 1.00 83.56 101 ARG A C 1
ATOM 786 O O . ARG A 1 101 ? 1.746 6.437 0.588 1.00 83.56 101 ARG A O 1
ATOM 793 N N . ILE A 1 102 ? 2.491 4.426 -0.110 1.00 80.12 102 ILE A N 1
ATOM 794 C CA . ILE A 1 102 ? 3.025 4.873 -1.401 1.00 80.12 102 ILE A CA 1
ATOM 795 C C . ILE A 1 102 ? 1.908 4.975 -2.444 1.00 80.12 102 ILE A C 1
ATOM 797 O O . ILE A 1 102 ? 1.858 5.942 -3.201 1.00 80.12 102 ILE A O 1
ATOM 801 N N . GLU A 1 103 ? 1.014 3.988 -2.500 1.00 80.75 103 GLU A N 1
ATOM 802 C CA . GLU A 1 103 ? 0.023 3.874 -3.579 1.00 80.75 103 GLU A CA 1
ATOM 803 C C . GLU A 1 103 ? -1.326 4.510 -3.295 1.00 80.75 103 GLU A C 1
ATOM 805 O O . GLU A 1 103 ? -2.032 4.868 -4.239 1.00 80.75 103 GLU A O 1
ATOM 810 N N . GLN A 1 104 ? -1.736 4.589 -2.028 1.00 81.62 104 GLN A N 1
ATOM 811 C CA . GLN A 1 104 ? -3.118 4.886 -1.685 1.00 81.62 104 GLN A CA 1
ATOM 812 C C . GLN A 1 104 ? -3.217 6.112 -0.769 1.00 81.62 104 GLN A C 1
ATOM 814 O O . GLN A 1 104 ? -3.113 6.006 0.452 1.00 81.62 104 GLN A O 1
ATOM 819 N N . PRO A 1 105 ? -3.533 7.297 -1.326 1.00 80.94 105 PRO A N 1
ATOM 820 C CA . PRO A 1 105 ? -3.728 8.515 -0.538 1.00 80.94 105 PRO A CA 1
ATOM 821 C C . PRO A 1 105 ? -4.795 8.380 0.560 1.00 80.94 105 PRO A C 1
ATOM 823 O O . PRO A 1 105 ? -4.683 8.998 1.616 1.00 80.94 105 PRO A O 1
ATOM 826 N N . ALA A 1 106 ? -5.820 7.548 0.339 1.00 80.44 106 ALA A N 1
ATOM 827 C CA . ALA A 1 106 ? -6.834 7.241 1.347 1.00 80.44 106 ALA A CA 1
ATOM 828 C C . ALA A 1 106 ? -6.241 6.560 2.593 1.00 80.44 106 ALA A C 1
ATOM 830 O O . ALA A 1 106 ? -6.668 6.858 3.706 1.00 80.44 106 ALA A O 1
ATOM 831 N N . PHE A 1 107 ? -5.211 5.726 2.421 1.00 83.94 107 PHE A N 1
ATOM 832 C CA . PHE A 1 107 ? -4.515 5.087 3.530 1.00 83.94 107 PHE A CA 1
ATOM 833 C C . PHE A 1 107 ? -3.716 6.088 4.365 1.00 83.94 107 PHE A C 1
ATOM 835 O O . PHE A 1 107 ? -3.684 5.968 5.584 1.00 83.94 107 PHE A O 1
ATOM 842 N N . ASN A 1 108 ? -3.129 7.118 3.748 1.00 81.69 108 ASN A N 1
ATOM 843 C CA . ASN A 1 108 ? -2.356 8.127 4.482 1.00 81.69 108 ASN A CA 1
ATOM 844 C C . ASN A 1 108 ? -3.205 8.860 5.534 1.00 81.69 108 ASN A C 1
ATOM 846 O O . ASN A 1 108 ? -2.731 9.089 6.645 1.00 81.69 108 ASN A O 1
ATOM 850 N N . ARG A 1 109 ? -4.488 9.112 5.235 1.00 78.25 109 ARG A N 1
ATOM 851 C CA . ARG A 1 109 ? -5.457 9.681 6.192 1.00 78.25 109 ARG A CA 1
ATOM 852 C C . ARG A 1 109 ? -5.707 8.768 7.400 1.00 78.25 109 ARG A C 1
ATOM 854 O O . ARG A 1 109 ? -5.876 9.248 8.514 1.00 78.25 109 ARG A O 1
ATOM 861 N N . LEU A 1 110 ? -5.706 7.449 7.195 1.00 82.12 110 LEU A N 1
ATOM 862 C CA . LEU A 1 110 ? -5.829 6.459 8.271 1.00 82.12 110 LEU A CA 1
ATOM 863 C C . LEU A 1 110 ? -4.520 6.304 9.059 1.00 82.12 110 LEU A C 1
ATOM 865 O O . LEU A 1 110 ? -4.533 6.189 10.286 1.00 82.12 110 LEU A O 1
ATOM 869 N N . TYR A 1 111 ? -3.389 6.326 8.354 1.00 80.38 111 TYR A N 1
ATOM 870 C CA . TYR A 1 111 ? -2.061 6.090 8.906 1.00 80.38 111 TYR A CA 1
ATOM 871 C C . TYR A 1 111 ? -1.682 7.121 9.971 1.00 80.38 111 TYR A C 1
ATOM 873 O O . TYR A 1 111 ? -1.171 6.744 11.025 1.00 80.38 111 TYR A O 1
ATOM 881 N N . GLU A 1 112 ? -1.997 8.402 9.765 1.00 75.50 112 GLU A N 1
ATOM 882 C CA . GLU A 1 112 ? -1.761 9.460 10.762 1.00 75.50 112 GLU A CA 1
ATOM 883 C C . GLU A 1 112 ? -2.397 9.128 12.124 1.00 75.50 112 GLU A C 1
ATOM 885 O O . GLU A 1 112 ? -1.796 9.366 13.172 1.00 75.50 112 GLU A O 1
ATOM 890 N N . LYS A 1 113 ? -3.565 8.475 12.126 1.00 71.69 113 LYS A N 1
ATOM 891 C CA . LYS A 1 113 ? -4.245 8.017 13.344 1.00 71.69 113 LYS A CA 1
ATOM 892 C C . LYS A 1 113 ? -3.686 6.698 13.879 1.00 71.69 113 LYS A C 1
ATOM 894 O O . LYS A 1 113 ? -3.600 6.517 15.094 1.00 71.69 113 LYS A O 1
ATOM 899 N N . PHE A 1 114 ? -3.281 5.785 12.995 1.00 75.94 114 PHE A N 1
ATOM 900 C CA . PHE A 1 114 ? -2.655 4.513 13.373 1.00 75.94 114 PHE A CA 1
ATOM 901 C C . PHE A 1 114 ? -1.255 4.693 13.972 1.00 75.94 114 PHE A C 1
ATOM 903 O O . PHE A 1 114 ? -0.833 3.863 14.772 1.00 75.94 114 PHE A O 1
ATOM 910 N N . THR A 1 115 ? -0.556 5.788 13.659 1.00 66.62 115 THR A N 1
ATOM 911 C CA . THR A 1 115 ? 0.836 6.039 14.073 1.00 66.62 115 THR A CA 1
ATOM 912 C C . THR A 1 115 ? 1.011 6.095 15.601 1.00 66.62 115 THR A C 1
ATOM 914 O O . THR A 1 115 ? 2.028 5.629 16.109 1.00 66.62 115 THR A O 1
ATOM 917 N N . ASN A 1 116 ? -0.003 6.531 16.362 1.00 57.59 116 ASN A N 1
ATOM 918 C CA . ASN A 1 116 ? 0.025 6.480 17.837 1.00 57.59 116 ASN A CA 1
ATOM 919 C C . ASN A 1 116 ? 0.008 5.047 18.400 1.00 57.59 116 ASN A C 1
ATOM 921 O O . ASN A 1 116 ? 0.452 4.815 19.520 1.00 57.59 116 ASN A O 1
ATOM 925 N N . VAL A 1 117 ? -0.506 4.091 17.625 1.00 57.25 117 VAL A N 1
ATOM 926 C CA . VAL A 1 117 ? -0.573 2.671 17.980 1.00 57.25 117 VAL A CA 1
ATOM 927 C C . VAL A 1 117 ? 0.646 1.947 17.408 1.00 57.25 117 VAL A C 1
ATOM 929 O O . VAL A 1 117 ? 1.308 1.238 18.150 1.00 57.25 117 VAL A O 1
ATOM 932 N N . MET A 1 118 ? 1.031 2.212 16.153 1.00 56.12 118 MET A N 1
ATOM 933 C CA . MET A 1 118 ? 2.205 1.619 15.490 1.00 56.12 118 MET A CA 1
ATOM 934 C C . MET A 1 118 ? 3.551 1.987 16.140 1.00 56.12 118 MET A C 1
ATOM 936 O O . MET A 1 118 ? 4.468 1.170 16.124 1.00 56.12 118 MET A O 1
ATOM 940 N N . ALA A 1 119 ? 3.673 3.163 16.769 1.00 54.88 119 ALA A N 1
ATOM 941 C CA . ALA A 1 119 ? 4.870 3.545 17.530 1.00 54.88 119 ALA A CA 1
ATOM 942 C C . ALA A 1 119 ? 5.152 2.616 18.731 1.00 54.88 119 ALA A C 1
ATOM 944 O O . ALA A 1 119 ? 6.299 2.487 19.150 1.00 54.88 119 ALA A O 1
ATOM 945 N N . LEU A 1 120 ? 4.135 1.918 19.252 1.00 49.03 120 LEU A N 1
ATOM 946 C CA . LEU A 1 120 ? 4.301 0.901 20.300 1.00 49.03 120 LEU A CA 1
ATOM 947 C C . LEU A 1 120 ? 4.865 -0.426 19.763 1.00 49.03 120 LEU A C 1
ATOM 949 O O . LEU A 1 120 ? 5.292 -1.266 20.548 1.00 49.03 120 LEU A O 1
ATOM 953 N N . PHE A 1 121 ? 4.911 -0.608 18.440 1.00 49.00 121 PHE A N 1
ATOM 954 C CA . PHE A 1 121 ? 5.438 -1.796 17.766 1.00 49.00 121 PHE A CA 1
ATOM 955 C C . PHE A 1 121 ? 6.851 -1.553 17.198 1.00 49.00 121 PHE A C 1
ATOM 957 O O . PHE A 1 121 ? 7.256 -2.217 16.251 1.00 49.00 121 PHE A O 1
ATOM 964 N N . GLN A 1 122 ? 7.627 -0.606 17.736 1.00 45.91 122 GLN A N 1
ATOM 965 C CA . GLN A 1 122 ? 9.059 -0.443 17.409 1.00 45.91 122 GLN A CA 1
ATOM 966 C C . GLN A 1 122 ? 10.006 -0.997 18.492 1.00 45.91 122 GLN A C 1
ATOM 968 O O . GLN A 1 122 ? 11.210 -0.736 18.457 1.00 45.91 122 GLN A O 1
ATOM 973 N N . HIS A 1 123 ? 9.482 -1.795 19.426 1.00 38.47 123 HIS A N 1
ATOM 974 C CA . HIS A 1 123 ? 10.250 -2.514 20.445 1.00 38.47 123 HIS A CA 1
ATOM 975 C C . HIS A 1 123 ? 10.021 -4.024 20.363 1.00 38.47 123 HIS A C 1
ATOM 977 O O . HIS A 1 123 ? 8.894 -4.441 19.994 1.00 38.47 123 HIS A O 1
#

Secondary structure (DSSP, 8-state):
-HHHHHHHHHH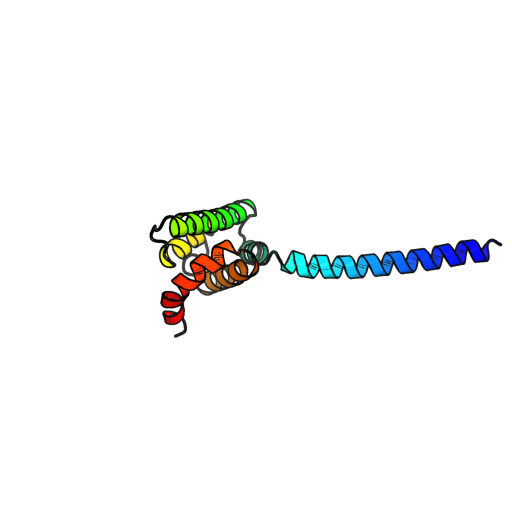HHHHHHHHHHHHHHHHHHHHTT-HHHHHHHHTT--HHHHHHHHHHHHHHHHHHHTT----HHHHHHHHHHHHSS-TT-HHHHHHHHHHHHHH-HHHHHHHHHHHHHHGGG--